Protein AF-A0A840HN82-F1 (afdb_monomer_lite)

Sequence (40 aa):
MDKMRLDKGGWLVVCDGRKALILENLGDEMFPNLHTREVH

pLDDT: mean 93.38, std 8.84, range [50.81, 98.19]

Structure (mmCIF, N/CA/C/O backbone):
data_AF-A0A840HN82-F1
#
_entry.id   AF-A0A840HN82-F1
#
loop_
_atom_site.group_PDB
_atom_site.id
_atom_site.type_symbol
_atom_site.label_atom_id
_atom_site.label_alt_id
_atom_site.label_comp_id
_atom_site.label_asym_id
_atom_site.label_entity_id
_atom_site.label_seq_id
_atom_site.pdbx_PDB_ins_code
_atom_site.Cartn_x
_atom_site.Cartn_y
_atom_site.Cartn_z
_atom_site.occupancy
_atom_site.B_iso_or_equiv
_atom_site.auth_seq_id
_atom_site.auth_comp_id
_atom_site.auth_asym_id
_atom_site.auth_atom_id
_atom_site.pdbx_PDB_model_num
ATOM 1 N N . MET A 1 1 ? 2.779 -21.369 -3.285 1.00 50.81 1 MET A N 1
ATOM 2 C CA . MET A 1 1 ? 2.134 -20.138 -2.788 1.00 50.81 1 MET A CA 1
ATOM 3 C C . MET A 1 1 ? 2.394 -19.071 -3.817 1.00 50.81 1 MET A C 1
ATOM 5 O O . MET A 1 1 ? 3.560 -18.828 -4.107 1.00 50.81 1 MET A O 1
ATOM 9 N N . ASP A 1 2 ? 1.340 -18.524 -4.409 1.00 77.38 2 ASP A N 1
ATOM 10 C CA . ASP A 1 2 ? 1.492 -17.403 -5.328 1.00 77.38 2 ASP A CA 1
ATOM 11 C C . ASP A 1 2 ? 1.931 -16.179 -4.520 1.00 77.38 2 ASP A C 1
ATOM 13 O O . ASP A 1 2 ? 1.380 -15.905 -3.448 1.00 77.38 2 ASP A O 1
ATOM 17 N N . LYS A 1 3 ? 3.003 -15.518 -4.951 1.00 76.69 3 LYS A N 1
ATOM 18 C CA . LYS A 1 3 ? 3.581 -14.401 -4.201 1.00 76.69 3 LYS A CA 1
ATOM 19 C C . LYS A 1 3 ? 2.709 -13.186 -4.496 1.00 76.69 3 LYS A C 1
ATOM 21 O O . LYS A 1 3 ? 2.605 -12.789 -5.650 1.00 76.69 3 LYS A O 1
ATOM 26 N N . MET A 1 4 ? 2.064 -12.615 -3.478 1.00 76.94 4 MET A N 1
ATOM 27 C CA . MET A 1 4 ? 1.281 -11.392 -3.660 1.00 76.94 4 MET A CA 1
ATOM 28 C C . MET A 1 4 ? 2.203 -10.291 -4.198 1.00 76.94 4 MET A C 1
ATOM 30 O O . MET A 1 4 ? 3.207 -9.956 -3.568 1.00 76.94 4 MET A O 1
ATOM 34 N N . ARG A 1 5 ? 1.863 -9.771 -5.377 1.00 84.06 5 ARG A N 1
ATOM 35 C CA . ARG A 1 5 ? 2.558 -8.678 -6.057 1.00 84.06 5 ARG A CA 1
ATOM 36 C C . ARG A 1 5 ? 1.726 -7.414 -5.911 1.00 84.06 5 ARG A C 1
ATOM 38 O O . ARG A 1 5 ? 0.505 -7.466 -6.043 1.00 84.06 5 ARG A O 1
ATOM 45 N N . LEU A 1 6 ? 2.385 -6.306 -5.589 1.00 91.56 6 LEU A N 1
ATOM 46 C CA . LEU A 1 6 ? 1.749 -5.002 -5.474 1.00 91.56 6 LEU A CA 1
ATOM 47 C C . LEU A 1 6 ? 2.375 -4.079 -6.508 1.00 91.56 6 LEU A C 1
ATOM 49 O O . LEU A 1 6 ? 3.443 -3.513 -6.278 1.00 91.56 6 LEU A O 1
ATOM 53 N N . ASP A 1 7 ? 1.709 -3.953 -7.647 1.00 94.81 7 ASP A N 1
ATOM 54 C CA . ASP A 1 7 ? 2.156 -3.064 -8.710 1.00 94.81 7 ASP A CA 1
ATOM 55 C C . ASP A 1 7 ? 2.119 -1.598 -8.265 1.00 94.81 7 ASP A C 1
ATOM 57 O O . ASP A 1 7 ? 1.494 -1.225 -7.264 1.00 94.81 7 ASP A O 1
ATOM 61 N N . LYS A 1 8 ? 2.787 -0.743 -9.040 1.00 96.31 8 LYS A N 1
ATOM 62 C CA . LYS A 1 8 ? 2.731 0.705 -8.850 1.00 96.31 8 LYS A CA 1
ATOM 63 C C . LYS A 1 8 ? 1.289 1.208 -8.923 1.00 96.31 8 LYS A C 1
ATOM 65 O O . LYS A 1 8 ? 0.554 0.865 -9.845 1.00 96.31 8 LYS A O 1
ATOM 70 N N . GLY A 1 9 ? 0.901 2.049 -7.969 1.00 96.31 9 GLY A N 1
ATOM 71 C CA . GLY A 1 9 ? -0.466 2.542 -7.805 1.00 96.31 9 GLY A CA 1
ATOM 72 C C . GLY A 1 9 ? -1.412 1.530 -7.151 1.00 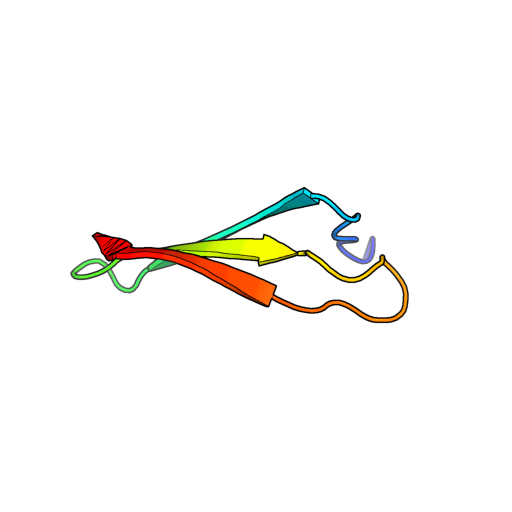96.31 9 GLY A C 1
ATOM 73 O O . GLY A 1 9 ? -2.558 1.870 -6.875 1.00 96.31 9 GLY A O 1
ATOM 74 N N . GLY A 1 10 ? -0.953 0.306 -6.869 1.00 95.88 10 GLY A N 1
ATOM 75 C CA . GLY A 1 10 ? -1.687 -0.669 -6.071 1.00 95.88 10 GLY A CA 1
ATOM 76 C C . GLY A 1 10 ? -1.795 -0.220 -4.617 1.00 95.88 10 GLY A C 1
ATOM 77 O O . GLY A 1 10 ? -0.880 0.411 -4.075 1.00 95.88 10 GLY A O 1
ATOM 78 N N . TRP A 1 11 ? -2.930 -0.521 -3.983 1.00 96.12 11 TRP A N 1
ATOM 79 C CA . TRP A 1 11 ? -3.217 -0.094 -2.612 1.00 96.12 11 TRP A CA 1
ATOM 80 C C . TRP A 1 11 ? -3.302 -1.275 -1.661 1.00 96.12 11 TRP A C 1
ATOM 82 O O . TRP A 1 11 ? -3.679 -2.385 -2.041 1.00 96.12 11 TRP A O 1
ATOM 92 N N . LEU A 1 12 ? -3.009 -0.998 -0.396 1.00 94.88 12 LEU A N 1
ATOM 93 C CA . LEU A 1 12 ? -3.287 -1.908 0.701 1.00 94.88 12 LEU A CA 1
ATOM 94 C C . LEU A 1 12 ? -3.841 -1.143 1.897 1.00 94.88 12 LEU A C 1
ATOM 96 O O . LEU A 1 12 ? -3.519 0.026 2.120 1.00 94.88 12 LEU A O 1
ATOM 100 N N . VAL A 1 13 ? -4.670 -1.830 2.673 1.00 96.94 13 VAL A N 1
ATOM 101 C CA . VAL A 1 13 ? -5.250 -1.299 3.903 1.00 96.94 13 VAL A CA 1
ATOM 102 C C . VAL A 1 13 ? -4.733 -2.125 5.068 1.00 96.94 13 VAL A C 1
ATOM 104 O O . VAL A 1 13 ? -4.829 -3.352 5.051 1.00 96.94 13 VAL A O 1
ATOM 107 N N . VAL A 1 14 ? -4.198 -1.454 6.085 1.00 96.44 14 VAL A N 1
ATOM 108 C CA . VAL A 1 14 ? -3.849 -2.073 7.371 1.00 96.44 14 VAL A CA 1
ATOM 109 C C . VAL A 1 14 ? -4.741 -1.491 8.455 1.00 96.44 14 VAL A C 1
ATOM 111 O O . VAL A 1 14 ? -4.927 -0.277 8.513 1.00 96.44 14 VAL A O 1
ATOM 114 N N . CYS A 1 15 ? -5.314 -2.343 9.303 1.00 97.62 15 CYS A N 1
ATOM 115 C CA . CYS A 1 15 ? -6.165 -1.904 10.403 1.00 97.62 15 CYS A CA 1
ATOM 116 C C . CYS A 1 15 ? -6.039 -2.819 11.623 1.00 97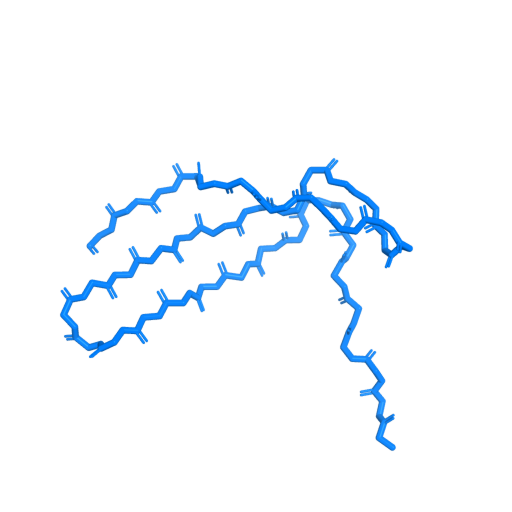.62 15 CYS A C 1
ATOM 118 O O . CYS A 1 15 ? -5.689 -3.992 11.494 1.00 97.62 15 CYS A O 1
ATOM 120 N N . ASP A 1 16 ? -6.342 -2.274 12.799 1.00 97.31 16 ASP A N 1
ATOM 121 C CA . ASP A 1 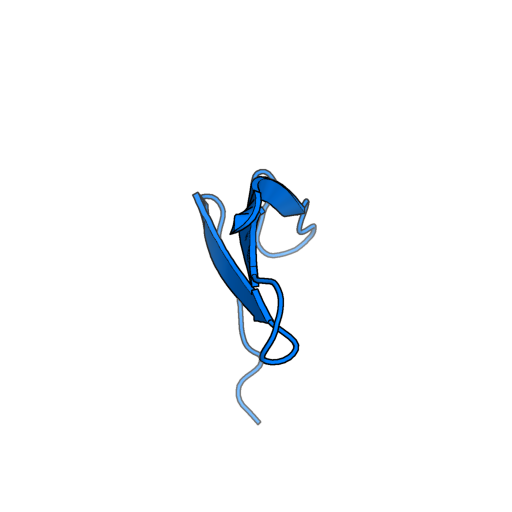16 ? -6.335 -2.986 14.087 1.00 97.31 16 ASP A CA 1
ATOM 122 C C . ASP A 1 16 ? -7.727 -3.041 14.752 1.00 97.31 16 ASP A C 1
ATOM 124 O O . ASP A 1 16 ? -7.859 -3.383 15.926 1.00 97.31 16 ASP A O 1
ATOM 128 N N . GLY A 1 17 ? -8.779 -2.677 14.011 1.00 95.38 17 GLY A N 1
ATOM 129 C CA . GLY A 1 17 ? -10.150 -2.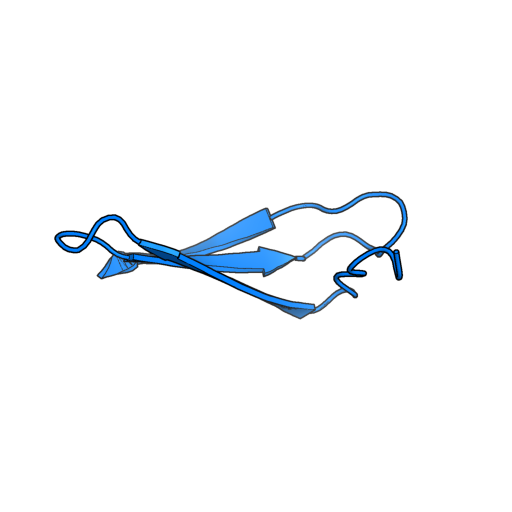551 14.515 1.00 95.38 17 GLY A CA 1
ATOM 130 C C . GLY A 1 17 ? -10.468 -1.207 15.185 1.00 95.38 17 GLY A C 1
ATOM 131 O O . GLY A 1 17 ? -11.637 -0.937 15.450 1.00 95.38 17 GLY A O 1
ATOM 132 N N . ARG A 1 18 ? -9.470 -0.346 15.425 1.00 96.69 18 ARG A N 1
ATOM 133 C CA . ARG A 1 18 ? -9.650 1.028 15.926 1.00 96.69 18 ARG A CA 1
ATOM 134 C C . ARG A 1 18 ? -9.205 2.086 14.919 1.00 96.69 18 ARG A C 1
ATOM 136 O O . ARG A 1 18 ? -9.814 3.148 14.876 1.00 96.69 18 ARG A O 1
ATOM 143 N N . LYS A 1 19 ? -8.137 1.819 14.171 1.00 97.19 19 LYS A N 1
ATOM 144 C CA . LYS A 1 19 ? -7.553 2.712 13.166 1.00 97.19 19 LYS A CA 1
ATOM 145 C C . LYS A 1 19 ? -7.305 1.947 11.870 1.00 97.19 19 LYS A C 1
ATOM 147 O O . LYS A 1 19 ? -7.008 0.751 11.899 1.00 97.19 19 LYS A O 1
ATOM 152 N N . ALA A 1 20 ? -7.384 2.647 10.745 1.00 97.81 20 ALA A N 1
ATOM 153 C CA . ALA A 1 20 ? -7.009 2.154 9.431 1.00 97.81 20 ALA A CA 1
ATOM 154 C C . ALA A 1 20 ? -6.030 3.112 8.736 1.00 97.81 20 ALA A C 1
ATOM 156 O O . ALA A 1 20 ? -6.182 4.332 8.782 1.00 97.81 20 ALA A O 1
ATOM 157 N N . LEU A 1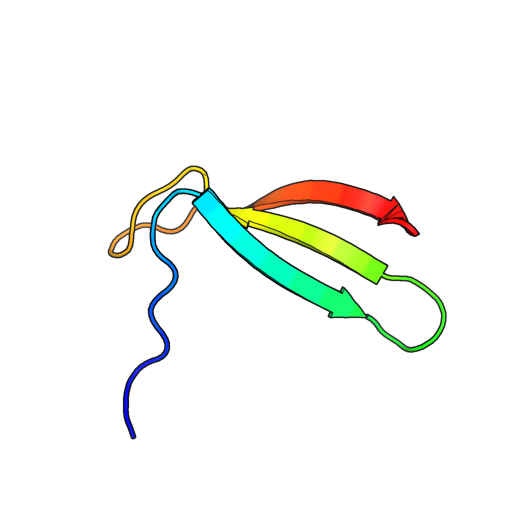 21 ? -5.026 2.550 8.063 1.00 98.19 21 LEU A N 1
ATOM 158 C CA . LEU A 1 21 ? -4.155 3.273 7.138 1.00 98.19 21 LEU A CA 1
ATOM 159 C C . LEU A 1 21 ? -4.384 2.733 5.732 1.00 98.19 21 LEU A C 1
ATOM 161 O O . LEU A 1 21 ? -4.295 1.523 5.512 1.00 98.19 21 LEU A O 1
ATOM 165 N N . ILE A 1 22 ? -4.632 3.637 4.790 1.00 98.06 22 ILE A N 1
ATOM 166 C CA . ILE A 1 22 ? -4.663 3.326 3.365 1.00 98.06 22 ILE A CA 1
ATOM 167 C C . ILE A 1 22 ? -3.319 3.748 2.790 1.00 98.06 22 ILE A C 1
ATOM 169 O O . ILE A 1 22 ? -2.955 4.928 2.838 1.00 98.06 22 ILE A O 1
ATOM 173 N N . LEU A 1 23 ? -2.578 2.771 2.274 1.00 98.12 23 LEU A N 1
ATOM 174 C CA . LEU A 1 23 ? -1.256 2.969 1.700 1.00 98.12 23 LEU A CA 1
ATOM 175 C C . LEU A 1 23 ? -1.296 2.719 0.193 1.00 98.12 23 LEU A C 1
ATOM 177 O O . LEU A 1 23 ? -1.925 1.766 -0.266 1.00 98.12 23 LEU A O 1
ATOM 181 N N . GLU A 1 24 ? -0.576 3.544 -0.558 1.00 97.94 24 GLU A N 1
ATOM 182 C CA . GLU A 1 24 ? -0.376 3.394 -1.999 1.00 97.94 24 GLU A CA 1
ATOM 183 C C . GLU A 1 24 ? 1.094 3.076 -2.289 1.00 97.94 24 GLU A C 1
ATOM 185 O O . GLU A 1 24 ? 1.994 3.721 -1.745 1.00 97.94 24 GLU A O 1
ATOM 190 N N . ASN A 1 25 ? 1.347 2.088 -3.153 1.00 97.62 25 ASN A N 1
ATOM 191 C CA . ASN A 1 25 ? 2.692 1.816 -3.647 1.00 97.62 25 ASN A CA 1
ATOM 192 C C . ASN A 1 25 ? 3.076 2.821 -4.740 1.00 97.62 25 ASN A C 1
ATOM 194 O O . ASN A 1 25 ? 2.622 2.712 -5.876 1.00 97.62 25 ASN A O 1
ATOM 198 N N . LEU A 1 26 ? 3.952 3.775 -4.430 1.00 97.81 26 LEU A N 1
ATOM 199 C CA . LEU A 1 26 ? 4.528 4.679 -5.435 1.00 97.81 26 LEU A CA 1
ATOM 200 C C . LEU A 1 26 ? 5.776 4.095 -6.121 1.00 97.81 26 LEU A C 1
ATOM 202 O O . LEU A 1 26 ? 6.234 4.643 -7.131 1.00 97.81 26 LEU A O 1
ATOM 206 N N . GLY A 1 27 ? 6.325 3.015 -5.559 1.00 95.50 27 GLY A N 1
ATOM 207 C CA . GLY A 1 27 ? 7.416 2.223 -6.120 1.00 95.50 27 GLY A CA 1
ATOM 208 C C . GLY A 1 27 ? 6.925 1.246 -7.185 1.00 95.50 27 GLY A C 1
ATOM 209 O O . GLY A 1 27 ? 5.847 1.423 -7.747 1.00 95.50 27 GLY A O 1
ATOM 210 N N . ASP A 1 28 ? 7.720 0.226 -7.481 1.00 94.38 28 ASP A N 1
ATOM 211 C CA . ASP A 1 28 ? 7.355 -0.835 -8.422 1.00 94.38 28 ASP A CA 1
ATOM 212 C C . ASP A 1 28 ? 7.208 -2.188 -7.708 1.00 94.38 28 ASP A C 1
ATOM 214 O O . ASP A 1 28 ? 7.201 -2.268 -6.478 1.00 94.38 28 ASP A O 1
ATOM 218 N N . GLU A 1 29 ? 7.015 -3.247 -8.489 1.00 90.88 29 GLU A N 1
ATOM 219 C CA . GLU A 1 29 ? 6.810 -4.601 -7.977 1.00 90.88 29 GLU A CA 1
ATOM 220 C C . GLU A 1 29 ? 8.089 -5.207 -7.362 1.00 90.88 29 GLU A C 1
ATOM 222 O O . GLU A 1 29 ? 8.018 -6.019 -6.439 1.00 90.88 29 GLU A O 1
ATOM 227 N N . MET A 1 30 ? 9.266 -4.805 -7.856 1.00 92.12 30 MET A N 1
ATOM 228 C CA . MET A 1 30 ? 10.574 -5.259 -7.375 1.00 92.12 30 MET A CA 1
ATOM 229 C C . MET A 1 30 ? 11.023 -4.464 -6.144 1.00 92.12 30 MET A C 1
ATOM 231 O O . MET A 1 30 ? 11.589 -5.039 -5.212 1.00 92.12 30 MET A O 1
ATOM 235 N N . PHE A 1 31 ? 10.729 -3.163 -6.123 1.00 93.50 31 PHE A N 1
ATOM 236 C CA . PHE A 1 31 ? 11.039 -2.229 -5.045 1.00 93.50 31 PHE A CA 1
ATOM 237 C C . PHE A 1 31 ? 9.783 -1.448 -4.622 1.00 93.50 31 PHE A C 1
ATOM 239 O O . PHE A 1 31 ? 9.588 -0.298 -5.039 1.00 93.50 31 PHE A O 1
ATOM 246 N N . PRO A 1 32 ? 8.926 -2.041 -3.770 1.00 94.19 32 PRO A N 1
ATOM 247 C CA . PRO A 1 32 ? 7.761 -1.348 -3.239 1.00 94.19 32 PRO A CA 1
ATOM 248 C C .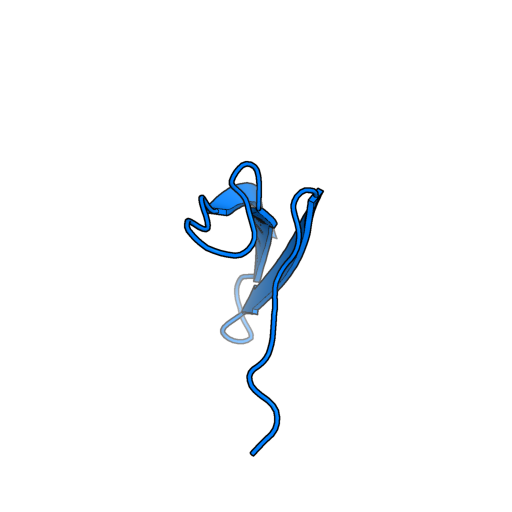 PRO A 1 32 ? 8.155 -0.137 -2.388 1.00 94.19 32 PRO A C 1
ATOM 250 O O . PRO A 1 32 ? 9.099 -0.188 -1.599 1.00 94.19 32 PRO A O 1
ATOM 253 N N . ASN A 1 33 ? 7.385 0.941 -2.510 1.00 97.12 33 ASN A N 1
ATOM 254 C CA . ASN A 1 33 ? 7.510 2.152 -1.710 1.00 97.12 33 ASN A CA 1
ATOM 255 C C . ASN A 1 33 ? 6.119 2.643 -1.292 1.00 97.12 33 ASN A C 1
ATOM 257 O O . ASN A 1 33 ? 5.431 3.329 -2.050 1.00 97.12 33 ASN A O 1
ATOM 261 N N . LEU A 1 34 ? 5.696 2.234 -0.098 1.00 97.25 34 LEU A N 1
ATOM 262 C CA . LEU A 1 34 ? 4.364 2.504 0.430 1.00 97.25 34 LEU A CA 1
ATOM 263 C C . LEU A 1 34 ? 4.309 3.878 1.094 1.00 97.25 34 LEU A C 1
ATOM 265 O O . LEU A 1 34 ? 5.062 4.147 2.030 1.00 97.25 34 LEU A O 1
ATOM 269 N N . HIS A 1 35 ? 3.355 4.703 0.676 1.00 98.00 35 HIS A N 1
ATOM 270 C CA . HIS A 1 35 ? 3.070 5.979 1.320 1.00 98.00 35 HIS A CA 1
ATOM 271 C C . HIS A 1 35 ? 1.635 6.046 1.820 1.00 98.00 35 HIS A C 1
ATOM 273 O O . HIS A 1 35 ? 0.710 5.553 1.174 1.00 98.00 35 HIS A O 1
ATOM 279 N N . THR A 1 36 ? 1.454 6.692 2.972 1.00 97.88 36 THR A N 1
ATOM 280 C CA . THR A 1 36 ? 0.132 6.947 3.537 1.00 97.88 36 THR A CA 1
ATOM 281 C C . THR A 1 36 ? -0.627 7.920 2.656 1.00 97.88 36 THR A C 1
ATOM 283 O O . THR A 1 36 ? -0.222 9.070 2.494 1.00 97.88 36 THR A O 1
ATOM 286 N N . ARG A 1 37 ? -1.749 7.450 2.121 1.00 97.56 37 ARG A N 1
ATOM 287 C CA . ARG A 1 37 ? -2.709 8.259 1.381 1.00 97.56 37 ARG A CA 1
ATOM 288 C C . ARG A 1 37 ? -3.760 8.836 2.327 1.00 97.56 37 ARG A C 1
ATOM 290 O O . ARG A 1 37 ? -4.044 10.027 2.277 1.00 97.56 37 ARG A O 1
ATOM 297 N N . GLU A 1 38 ? -4.305 7.994 3.206 1.00 98.12 38 GLU A N 1
ATOM 298 C CA . GLU A 1 38 ? -5.393 8.342 4.128 1.00 98.12 38 GLU A CA 1
ATOM 299 C C . GLU A 1 38 ? -5.258 7.608 5.473 1.00 98.12 38 GLU A C 1
ATOM 301 O O . GLU A 1 38 ? -4.666 6.527 5.556 1.00 98.12 38 GLU A O 1
ATOM 306 N N . VAL A 1 39 ? -5.838 8.198 6.524 1.00 97.62 39 VAL A N 1
ATOM 307 C CA . VAL A 1 39 ? -5.910 7.645 7.886 1.00 97.62 39 VAL A CA 1
ATOM 308 C C . VAL A 1 39 ? -7.339 7.785 8.399 1.00 97.62 39 VAL A C 1
ATOM 310 O O . VAL A 1 39 ? -7.888 8.885 8.340 1.00 97.62 39 VAL A O 1
ATOM 313 N N . HIS A 1 40 ? -7.898 6.697 8.933 1.00 96.12 40 HIS A N 1
ATOM 314 C CA . HIS A 1 40 ? -9.232 6.641 9.545 1.00 96.12 40 HIS A CA 1
ATOM 315 C C . HIS A 1 40 ? -9.176 6.044 10.948 1.00 96.12 40 HIS A C 1
ATOM 317 O O . HIS A 1 40 ? -8.270 5.217 11.201 1.00 96.12 40 HIS A O 1
#

Radius of gyration: 11.12 Å; chains: 1; bounding box: 21×28×25 Å

Secondary structure (DSSP, 8-state):
-PPP---TT-EEEEE-SS-EEEEEE-S-SSS--EEEEEE-

Foldseek 3Di:
DPDDFAAAQRWDWDDDVPKIFIWGFNDGRVDTDTDTPDID